Protein AF-A0A925U366-F1 (afdb_monomer_lite)

Sequence (102 aa):
LSAHTVLGKKAGISAEGMAEAREGRSADARTQAAINFALSLVENRGHVSDADFAAIRAAGFDDEDIVEIVAHVALNLFTNYLNVSLEVPVDFPSVKPLRAAA

Foldseek 3Di:
DQVCLVVCVVVVQDPVQSVQVLVLHDPDPLSSLLSVLLVQCVVVVNPHDPVSVVSNVVSPDDPVNVVVSVVVSVVCVVVVCVCVVVVPDDPGPDDDDPDDDD

Radius of gyration: 14.7 Å; chains: 1; bounding box: 35×31×32 Å

Structure (mmCIF, N/CA/C/O backbone):
data_AF-A0A925U366-F1
#
_entry.id   AF-A0A925U366-F1
#
loop_
_atom_site.group_PDB
_atom_site.id
_atom_site.type_symbol
_atom_site.label_atom_id
_atom_site.label_alt_id
_atom_site.label_comp_id
_atom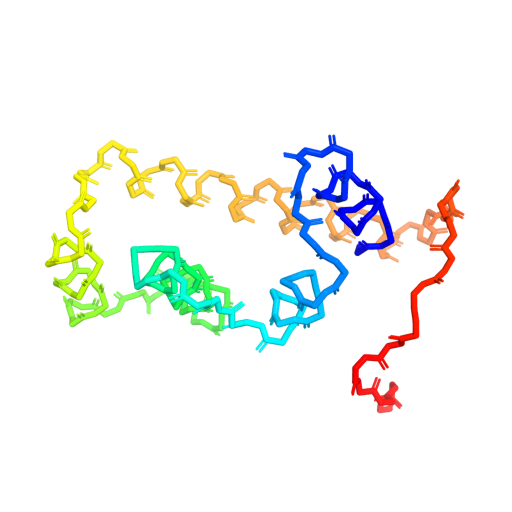_site.label_asym_id
_atom_site.label_entity_id
_atom_site.label_seq_id
_atom_site.pdbx_PDB_ins_code
_atom_site.Cartn_x
_atom_site.Cartn_y
_atom_site.Cartn_z
_atom_site.occupancy
_atom_site.B_iso_or_equiv
_atom_site.auth_seq_id
_atom_site.auth_comp_id
_atom_site.auth_asym_id
_atom_site.auth_atom_id
_atom_site.pdbx_PDB_model_num
ATOM 1 N N . LEU A 1 1 ? 8.415 -1.590 -8.080 1.00 83.75 1 LEU A N 1
ATOM 2 C CA . LEU A 1 1 ? 8.945 -0.741 -6.976 1.00 83.75 1 LEU A CA 1
ATOM 3 C C . LEU A 1 1 ? 9.638 0.543 -7.458 1.00 83.75 1 LEU A C 1
ATOM 5 O O . LEU A 1 1 ? 9.236 1.610 -7.017 1.00 83.75 1 LEU A O 1
ATOM 9 N N . SER A 1 2 ? 10.643 0.482 -8.343 1.00 89.81 2 SER A N 1
ATOM 10 C CA . SER A 1 2 ? 11.399 1.670 -8.801 1.00 89.81 2 SER A CA 1
ATOM 11 C C . SER A 1 2 ? 10.512 2.810 -9.321 1.00 89.81 2 SER A C 1
ATOM 13 O O . SER A 1 2 ? 10.675 3.954 -8.900 1.00 89.81 2 SER A O 1
ATOM 15 N N . ALA A 1 3 ? 9.510 2.483 -10.146 1.00 90.88 3 ALA A N 1
ATOM 16 C CA . ALA A 1 3 ? 8.521 3.443 -10.638 1.00 90.88 3 ALA A CA 1
ATOM 17 C C . ALA A 1 3 ? 7.775 4.158 -9.497 1.00 90.88 3 ALA A C 1
ATOM 19 O O . ALA A 1 3 ? 7.767 5.384 -9.442 1.00 90.88 3 ALA A O 1
ATOM 20 N N . HIS A 1 4 ? 7.222 3.407 -8.538 1.00 91.94 4 HIS A N 1
ATOM 21 C CA . HIS A 1 4 ? 6.485 3.972 -7.402 1.00 91.94 4 HIS A CA 1
ATOM 22 C C . HIS A 1 4 ? 7.358 4.862 -6.508 1.00 91.94 4 HIS A C 1
ATOM 24 O O . HIS A 1 4 ? 6.864 5.862 -6.002 1.00 91.94 4 HIS A O 1
ATOM 30 N N . THR A 1 5 ? 8.659 4.576 -6.370 1.00 90.44 5 THR A N 1
ATOM 31 C CA . THR A 1 5 ? 9.577 5.475 -5.648 1.00 90.44 5 THR A CA 1
ATOM 32 C C . THR A 1 5 ? 9.740 6.820 -6.351 1.00 90.44 5 THR A C 1
ATOM 34 O O . THR A 1 5 ? 9.763 7.860 -5.697 1.00 90.44 5 THR A O 1
ATOM 37 N N . VAL A 1 6 ? 9.853 6.823 -7.680 1.00 90.06 6 VAL A N 1
ATOM 38 C CA . VAL A 1 6 ? 9.953 8.068 -8.457 1.00 90.06 6 VAL A CA 1
ATOM 39 C C . VAL A 1 6 ? 8.628 8.827 -8.438 1.00 90.06 6 VAL A C 1
ATOM 41 O O . VAL A 1 6 ? 8.618 10.038 -8.229 1.00 90.06 6 VAL A O 1
ATOM 44 N N . LEU A 1 7 ? 7.513 8.124 -8.637 1.00 92.44 7 LEU A N 1
ATOM 45 C CA . LEU A 1 7 ? 6.181 8.723 -8.687 1.00 92.44 7 LEU A CA 1
ATOM 46 C C . LEU A 1 7 ? 5.745 9.274 -7.325 1.00 92.44 7 LEU A C 1
ATOM 48 O O . LEU A 1 7 ? 5.238 10.387 -7.273 1.00 92.44 7 LEU A O 1
ATOM 52 N N . GLY A 1 8 ? 6.021 8.567 -6.226 1.00 92.19 8 GLY A N 1
ATOM 53 C CA . GLY A 1 8 ? 5.722 9.049 -4.876 1.00 92.19 8 GLY A CA 1
ATOM 54 C C . GLY A 1 8 ? 6.485 10.329 -4.527 1.00 92.19 8 GLY A C 1
ATOM 55 O O . GLY A 1 8 ? 5.893 11.285 -4.033 1.00 92.19 8 GLY A O 1
ATOM 56 N N . LYS A 1 9 ? 7.771 10.418 -4.900 1.00 91.69 9 LYS A N 1
ATOM 57 C CA . LYS A 1 9 ? 8.541 11.669 -4.770 1.00 91.69 9 LYS A CA 1
ATOM 58 C C . LYS A 1 9 ? 7.945 12.806 -5.597 1.00 91.69 9 LYS A C 1
ATOM 60 O O . LYS A 1 9 ? 7.847 13.927 -5.111 1.00 91.69 9 LYS A O 1
ATOM 65 N N . LYS A 1 10 ? 7.524 12.527 -6.838 1.00 92.88 10 LYS A N 1
ATOM 66 C CA . LYS A 1 10 ? 6.842 13.518 -7.692 1.00 92.88 10 LYS A CA 1
ATOM 67 C C . LYS A 1 10 ? 5.499 13.972 -7.111 1.00 92.88 10 LYS A C 1
ATOM 69 O O . LYS A 1 10 ? 5.119 15.113 -7.338 1.00 92.88 10 LYS A O 1
ATOM 74 N N . ALA A 1 11 ? 4.819 13.112 -6.356 1.00 93.94 11 ALA A N 1
ATOM 75 C CA . ALA A 1 11 ? 3.592 13.434 -5.633 1.00 93.94 11 ALA A CA 1
ATOM 76 C C . ALA A 1 11 ? 3.832 14.204 -4.316 1.00 93.94 11 ALA A C 1
ATOM 78 O O . ALA A 1 11 ? 2.872 14.542 -3.632 1.00 93.94 11 ALA A O 1
ATOM 79 N N . GLY A 1 12 ? 5.088 14.498 -3.958 1.00 94.06 12 GLY A N 1
ATOM 80 C CA . GLY A 1 12 ? 5.440 15.292 -2.776 1.00 94.06 12 GLY A CA 1
ATOM 81 C C . GLY A 1 12 ? 5.819 14.481 -1.536 1.00 94.06 12 GLY A C 1
ATOM 82 O O . GLY A 1 12 ? 6.053 15.072 -0.484 1.00 94.06 12 GLY A O 1
ATOM 83 N N . ILE A 1 13 ? 5.926 13.151 -1.633 1.00 94.38 13 ILE A N 1
ATOM 84 C CA . ILE A 1 13 ? 6.402 12.325 -0.516 1.00 94.38 13 ILE A CA 1
ATOM 85 C C . ILE A 1 13 ? 7.910 12.553 -0.335 1.00 94.38 13 ILE A C 1
ATOM 87 O O . ILE A 1 13 ? 8.685 12.463 -1.295 1.00 94.38 13 ILE A O 1
ATOM 91 N N . SER A 1 14 ? 8.338 12.838 0.899 1.00 94.31 14 SER A N 1
ATOM 92 C CA . SER A 1 14 ? 9.752 13.045 1.229 1.00 94.31 14 SER A CA 1
ATOM 93 C C . SER A 1 14 ? 10.591 11.787 0.978 1.00 94.31 14 SER A C 1
ATOM 95 O O . SER A 1 14 ? 10.077 10.674 0.833 1.00 94.31 14 SER A O 1
ATOM 97 N N . ALA A 1 15 ? 11.916 11.938 0.918 1.00 91.81 15 ALA A N 1
ATOM 98 C CA . ALA A 1 15 ? 12.802 10.789 0.754 1.00 91.81 15 ALA A CA 1
ATOM 99 C C . ALA A 1 15 ? 12.687 9.815 1.938 1.00 91.81 15 ALA A C 1
ATOM 101 O O . ALA A 1 15 ? 12.700 8.601 1.733 1.00 91.81 15 ALA A O 1
ATOM 102 N N . GLU A 1 16 ? 12.521 10.358 3.141 1.00 92.38 16 GLU A N 1
ATOM 103 C CA . GLU A 1 16 ? 12.324 9.638 4.395 1.00 92.38 16 GLU A CA 1
ATOM 104 C C . GLU A 1 16 ? 10.978 8.910 4.387 1.00 92.38 16 GLU A C 1
ATOM 106 O O . GLU A 1 16 ? 10.945 7.700 4.588 1.00 92.38 16 GLU A O 1
ATOM 111 N N . GLY A 1 17 ? 9.889 9.600 4.029 1.00 93.44 17 GLY A N 1
ATOM 112 C CA . GLY A 1 17 ? 8.563 8.988 3.922 1.00 93.44 17 GLY A CA 1
ATOM 113 C C . GLY A 1 17 ? 8.520 7.885 2.864 1.00 93.44 17 GLY A C 1
ATOM 114 O O . GLY A 1 17 ? 7.920 6.836 3.075 1.00 93.44 17 GLY A O 1
ATOM 115 N N . MET A 1 18 ? 9.236 8.051 1.747 1.00 92.75 18 MET A N 1
ATOM 116 C CA . MET A 1 18 ? 9.396 6.977 0.767 1.00 92.75 18 MET A CA 1
ATOM 117 C C . MET A 1 18 ? 10.190 5.790 1.317 1.00 92.75 18 MET A C 1
ATOM 119 O O . MET A 1 18 ? 9.907 4.655 0.940 1.00 92.75 18 MET A O 1
ATOM 123 N N . ALA A 1 19 ? 11.203 6.017 2.155 1.00 91.06 19 ALA A N 1
ATOM 124 C CA . ALA A 1 19 ? 11.956 4.933 2.782 1.00 91.06 19 A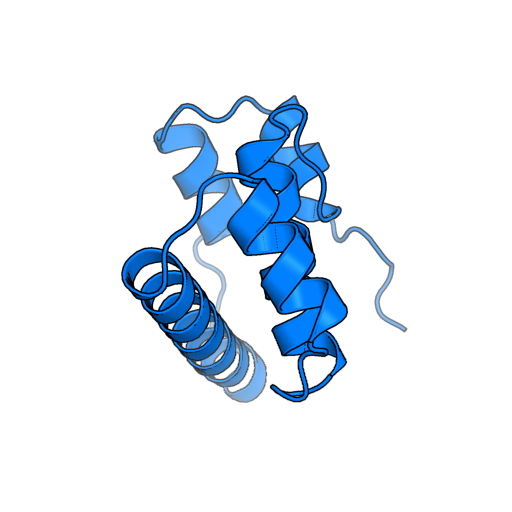LA A CA 1
ATOM 125 C C . ALA A 1 19 ? 11.077 4.155 3.772 1.00 91.06 19 ALA A C 1
ATOM 127 O O . ALA A 1 19 ? 11.036 2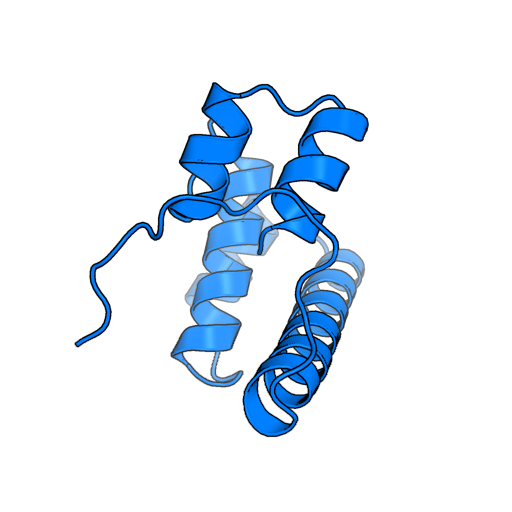.929 3.705 1.00 91.06 19 ALA A O 1
ATOM 128 N N . GLU A 1 20 ? 10.308 4.861 4.602 1.00 94.06 20 GLU A N 1
ATOM 129 C CA . GLU A 1 20 ? 9.336 4.268 5.524 1.00 94.06 20 GLU A CA 1
ATOM 130 C C . GLU A 1 20 ? 8.252 3.480 4.784 1.00 94.06 20 GLU A C 1
ATOM 132 O O . GLU A 1 20 ? 8.026 2.312 5.102 1.00 94.06 20 GLU A O 1
ATOM 137 N N . ALA A 1 21 ? 7.656 4.054 3.734 1.00 93.25 21 ALA A N 1
ATOM 138 C CA . ALA A 1 21 ? 6.591 3.412 2.963 1.00 93.25 21 ALA A CA 1
ATOM 139 C C . ALA A 1 21 ? 7.047 2.093 2.327 1.00 93.25 21 ALA A C 1
ATOM 141 O O . ALA A 1 21 ? 6.289 1.126 2.261 1.00 93.25 21 ALA A O 1
ATOM 142 N N . ARG A 1 22 ? 8.311 2.017 1.893 1.00 91.25 22 ARG A N 1
ATOM 143 C CA . ARG A 1 22 ? 8.887 0.775 1.358 1.00 91.25 22 ARG A CA 1
ATOM 144 C C . ARG A 1 22 ? 8.959 -0.326 2.410 1.00 91.25 22 ARG A C 1
ATOM 146 O O . ARG A 1 22 ? 8.885 -1.496 2.049 1.00 91.25 22 ARG A O 1
ATOM 153 N N . GLU A 1 23 ? 9.109 0.042 3.675 1.00 92.31 23 GLU A N 1
ATOM 154 C CA . GLU A 1 23 ? 9.119 -0.872 4.816 1.00 92.31 23 GLU A CA 1
ATOM 155 C C . GLU A 1 23 ? 7.724 -1.068 5.433 1.00 92.31 23 GLU A C 1
ATOM 157 O O . GLU A 1 23 ? 7.613 -1.649 6.511 1.00 92.31 23 GLU A O 1
ATOM 162 N N . GLY A 1 24 ? 6.665 -0.593 4.769 1.00 94.69 24 GLY A N 1
ATOM 163 C CA . GLY A 1 24 ? 5.294 -0.700 5.264 1.00 94.69 24 GLY A CA 1
ATOM 164 C C . GLY A 1 24 ? 4.986 0.259 6.416 1.00 94.69 24 GLY A C 1
ATOM 165 O O . GLY A 1 24 ? 4.153 -0.057 7.265 1.00 94.69 24 GLY A O 1
ATOM 166 N N . ARG A 1 25 ? 5.660 1.414 6.477 1.00 96.44 25 ARG A N 1
ATOM 167 C CA . ARG A 1 25 ? 5.478 2.414 7.537 1.00 96.44 25 ARG A CA 1
ATOM 168 C C . ARG A 1 25 ? 5.080 3.795 7.016 1.00 96.44 25 ARG A C 1
ATOM 170 O O . ARG A 1 25 ? 5.453 4.181 5.913 1.00 96.44 25 ARG A O 1
ATOM 177 N N . SER A 1 26 ? 4.353 4.545 7.836 1.00 96.44 26 SER A N 1
ATOM 178 C CA . SER A 1 26 ? 4.026 5.958 7.652 1.00 96.44 26 SER A CA 1
ATOM 179 C C . SER A 1 26 ? 3.905 6.652 9.009 1.00 96.44 26 SER A C 1
ATOM 181 O O . SER A 1 26 ? 3.367 6.082 9.958 1.00 96.44 26 SER A O 1
ATOM 183 N N . ALA A 1 27 ? 4.363 7.902 9.091 1.00 94.56 27 ALA A N 1
ATOM 184 C CA . ALA A 1 27 ? 4.149 8.754 10.261 1.00 94.56 27 ALA A CA 1
ATOM 185 C C . ALA A 1 27 ? 2.684 9.212 10.418 1.00 94.56 27 ALA A C 1
ATOM 187 O O . ALA A 1 27 ? 2.270 9.582 11.517 1.00 94.56 27 ALA A O 1
ATOM 188 N N . ASP A 1 28 ? 1.895 9.191 9.338 1.00 95.81 28 ASP A N 1
ATOM 189 C CA . ASP A 1 28 ? 0.463 9.489 9.383 1.00 95.81 28 ASP A CA 1
ATOM 190 C C . ASP A 1 28 ? -0.338 8.241 9.777 1.00 95.81 28 ASP A C 1
ATOM 192 O O . ASP A 1 28 ? -0.299 7.217 9.091 1.00 95.81 28 ASP A O 1
ATOM 196 N N . ALA A 1 29 ? -1.098 8.334 10.870 1.00 97.19 29 ALA A N 1
ATOM 197 C CA . ALA A 1 29 ? -1.819 7.199 11.443 1.00 97.19 29 ALA A CA 1
ATOM 198 C C . ALA A 1 29 ? -2.899 6.638 10.503 1.00 97.19 29 ALA A C 1
ATOM 200 O O . ALA A 1 29 ? -3.071 5.420 10.427 1.00 97.19 29 ALA A O 1
ATOM 201 N N . ARG A 1 30 ? -3.596 7.506 9.752 1.00 97.44 30 ARG A N 1
ATOM 202 C CA . ARG A 1 30 ? -4.611 7.080 8.775 1.00 97.44 30 ARG A CA 1
ATOM 203 C C . ARG A 1 30 ? -3.953 6.308 7.629 1.00 97.44 30 ARG A C 1
ATOM 205 O O . ARG A 1 30 ? -4.386 5.212 7.286 1.00 97.44 30 ARG A O 1
ATOM 212 N N . THR A 1 31 ? -2.847 6.821 7.101 1.00 97.31 31 THR A N 1
ATOM 213 C CA . THR A 1 31 ? -2.044 6.147 6.073 1.00 97.31 31 THR A CA 1
ATOM 214 C C . THR A 1 31 ? -1.477 4.822 6.583 1.00 97.31 31 THR A C 1
ATOM 216 O O . THR A 1 31 ? -1.527 3.825 5.866 1.00 97.31 31 THR A O 1
ATOM 219 N N . GLN A 1 32 ? -0.975 4.764 7.822 1.00 98.31 32 GLN A N 1
ATOM 220 C CA . GLN A 1 32 ? -0.478 3.519 8.414 1.00 98.31 32 GLN A CA 1
ATOM 221 C C . GLN A 1 32 ? -1.578 2.454 8.508 1.00 98.31 32 GLN A C 1
ATOM 223 O O . GLN A 1 32 ? -1.309 1.285 8.238 1.00 98.31 32 GLN A O 1
ATOM 228 N N . ALA A 1 33 ? -2.813 2.836 8.846 1.00 98.38 33 ALA A N 1
ATOM 229 C CA . ALA A 1 33 ? -3.938 1.905 8.879 1.00 98.38 33 ALA A CA 1
ATOM 230 C C . ALA A 1 33 ? -4.242 1.317 7.488 1.00 98.38 33 ALA A C 1
ATOM 232 O O . ALA A 1 33 ? -4.399 0.102 7.364 1.00 98.38 33 ALA A O 1
ATOM 233 N N . ALA A 1 34 ? -4.233 2.145 6.437 1.00 98.38 34 ALA A N 1
ATOM 234 C CA . ALA A 1 34 ? -4.378 1.671 5.058 1.00 98.38 34 ALA A CA 1
ATOM 235 C C . ALA A 1 34 ? -3.232 0.738 4.636 1.00 98.38 34 ALA A C 1
ATOM 237 O O . ALA A 1 34 ? -3.476 -0.295 4.014 1.00 98.38 34 ALA A O 1
ATOM 238 N N . ILE A 1 35 ? -1.987 1.060 5.012 1.00 97.81 35 ILE A N 1
ATOM 239 C CA . ILE A 1 35 ? -0.827 0.197 4.753 1.00 97.81 35 ILE A CA 1
ATOM 240 C C . ILE A 1 35 ? -0.995 -1.157 5.453 1.00 97.81 35 ILE A C 1
ATOM 242 O O . ILE A 1 35 ? -0.818 -2.189 4.811 1.00 97.81 35 ILE A O 1
ATOM 246 N N . ASN A 1 36 ? -1.374 -1.176 6.734 1.00 98.25 36 ASN A N 1
ATOM 247 C CA . ASN A 1 36 ? -1.569 -2.417 7.491 1.00 98.25 36 ASN A CA 1
ATOM 248 C C . ASN A 1 36 ? -2.649 -3.302 6.860 1.00 98.25 36 ASN A C 1
ATOM 250 O O . ASN A 1 36 ? -2.453 -4.505 6.701 1.00 98.25 36 ASN A O 1
ATOM 254 N N . PHE A 1 37 ? -3.766 -2.701 6.451 1.00 98.56 37 PHE A N 1
ATOM 255 C CA . PHE A 1 37 ? -4.843 -3.420 5.782 1.00 98.56 37 PHE A CA 1
ATOM 256 C C . PHE A 1 37 ? -4.402 -3.983 4.422 1.00 98.56 37 PHE A C 1
ATOM 258 O O . PHE A 1 37 ? -4.641 -5.154 4.129 1.00 98.56 37 PHE A O 1
ATOM 265 N N . ALA A 1 38 ? -3.691 -3.190 3.613 1.00 98.25 38 ALA A N 1
ATOM 266 C CA . ALA A 1 38 ? -3.130 -3.640 2.341 1.00 98.25 38 ALA A CA 1
ATOM 267 C C . ALA A 1 38 ? -2.105 -4.776 2.516 1.00 98.25 38 ALA A C 1
ATOM 269 O O . ALA A 1 38 ? -2.088 -5.715 1.719 1.00 98.25 38 ALA A O 1
ATOM 270 N N . LEU A 1 39 ? -1.276 -4.728 3.565 1.00 97.12 39 LEU A N 1
ATOM 271 C CA . LEU A 1 39 ? -0.354 -5.813 3.908 1.00 97.12 39 LEU A CA 1
ATOM 272 C C . LEU A 1 39 ? -1.116 -7.083 4.308 1.00 97.12 39 LEU A C 1
ATOM 274 O O . LEU A 1 39 ? -0.835 -8.135 3.738 1.00 97.12 39 LEU A O 1
ATOM 278 N N . SER A 1 40 ? -2.128 -6.982 5.180 1.00 97.75 40 SER A N 1
ATOM 279 C CA . SER A 1 40 ? -2.974 -8.125 5.571 1.00 97.75 40 SER A CA 1
ATOM 280 C C . SER A 1 40 ? -3.650 -8.770 4.355 1.00 97.75 40 SER A C 1
ATOM 282 O O . SER A 1 40 ? -3.612 -9.992 4.202 1.00 97.75 40 SER A O 1
ATOM 284 N N . LEU A 1 41 ? -4.181 -7.968 3.421 1.00 97.69 41 LEU A N 1
ATOM 285 C CA . LEU A 1 41 ? -4.737 -8.457 2.154 1.00 97.69 41 LEU A CA 1
ATOM 286 C C . LEU A 1 41 ? -3.730 -9.302 1.363 1.00 97.69 41 LEU A C 1
ATOM 288 O O . LEU A 1 41 ? -4.077 -10.380 0.876 1.00 97.69 41 LEU A O 1
ATOM 292 N N . VAL A 1 42 ? -2.497 -8.816 1.208 1.00 97.00 42 VAL A N 1
ATOM 293 C CA . VAL A 1 42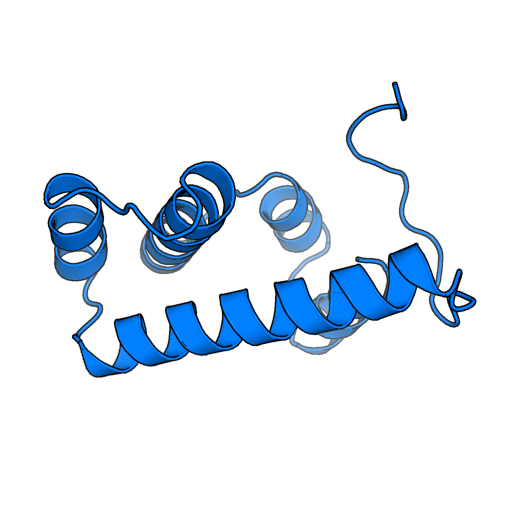 ? -1.462 -9.495 0.415 1.00 97.00 42 VAL A CA 1
ATOM 294 C C . VAL A 1 42 ? -0.961 -10.754 1.121 1.00 97.00 42 VAL A C 1
ATOM 296 O O . VAL A 1 42 ? -0.906 -11.818 0.502 1.00 97.00 42 VAL A O 1
ATOM 299 N N . GLU A 1 43 ? -0.622 -10.655 2.406 1.00 96.44 43 GLU A N 1
ATOM 300 C CA . GLU A 1 43 ? -0.065 -11.754 3.204 1.00 96.44 43 GLU A CA 1
ATOM 301 C C . GLU A 1 43 ? -1.065 -12.903 3.356 1.00 96.44 43 GLU A C 1
ATOM 303 O O . GLU A 1 43 ? -0.709 -14.070 3.177 1.00 96.44 43 GLU A O 1
ATOM 308 N N . ASN A 1 44 ? -2.339 -12.570 3.580 1.00 97.25 44 ASN A N 1
ATOM 309 C CA . ASN A 1 44 ? -3.408 -13.541 3.802 1.00 97.25 44 ASN A CA 1
ATOM 310 C C . ASN A 1 44 ? -4.207 -13.867 2.530 1.00 97.25 44 ASN A C 1
ATOM 312 O O . ASN A 1 44 ? -5.221 -14.569 2.584 1.00 97.25 44 ASN A O 1
ATOM 316 N N . ARG A 1 45 ? -3.762 -13.382 1.362 1.00 95.88 45 ARG A N 1
ATOM 317 C CA . ARG A 1 45 ? -4.398 -13.628 0.053 1.00 95.88 45 ARG A CA 1
ATOM 318 C C . ARG A 1 45 ? -5.900 -13.318 0.060 1.00 95.88 45 ARG A C 1
ATOM 320 O O . ARG A 1 45 ? -6.709 -14.124 -0.393 1.00 95.88 45 ARG A O 1
ATOM 327 N N . GLY A 1 46 ? -6.264 -12.171 0.622 1.00 95.44 46 GLY A N 1
ATOM 328 C CA . GLY A 1 46 ? -7.645 -11.703 0.726 1.00 95.44 46 GLY A CA 1
ATOM 329 C C . GLY A 1 46 ? -8.417 -12.186 1.957 1.00 95.44 46 GLY A C 1
ATOM 330 O O . GLY A 1 46 ? -9.497 -11.663 2.211 1.00 95.44 46 GLY A O 1
ATOM 331 N N . HIS A 1 47 ? -7.885 -13.122 2.753 1.00 96.44 47 HIS A N 1
ATOM 332 C CA . HIS A 1 47 ? -8.522 -13.576 3.998 1.00 96.44 47 HIS A CA 1
ATOM 333 C C . HIS A 1 47 ? -8.240 -12.593 5.139 1.00 96.44 47 HIS A C 1
ATOM 335 O O . HIS A 1 47 ? -7.455 -12.868 6.044 1.00 96.44 47 HIS A O 1
ATOM 341 N N . VAL A 1 48 ? -8.854 -11.418 5.055 1.00 96.44 48 VAL A N 1
ATOM 342 C CA . VAL A 1 48 ? -8.714 -10.347 6.045 1.00 96.44 48 VAL A CA 1
ATOM 343 C C . VAL A 1 48 ? -9.641 -10.607 7.229 1.00 96.44 48 VAL A C 1
ATOM 345 O O . VAL A 1 48 ? -10.786 -11.021 7.047 1.00 96.44 48 VAL A O 1
ATOM 348 N N . SER A 1 49 ? -9.144 -10.385 8.446 1.00 97.12 49 SER A N 1
ATOM 349 C CA . SER A 1 49 ? -9.909 -10.641 9.667 1.00 97.12 49 SER A CA 1
ATOM 350 C C . SER A 1 49 ? -10.907 -9.520 9.976 1.00 97.12 49 SER A C 1
ATOM 352 O O . SER A 1 49 ? -10.696 -8.363 9.611 1.00 97.12 49 SER A O 1
ATOM 354 N N . ASP A 1 50 ? -11.958 -9.824 10.742 1.00 97.81 50 ASP A N 1
ATOM 355 C CA . ASP A 1 50 ? -12.885 -8.800 11.251 1.00 97.81 50 ASP A CA 1
ATOM 356 C C . ASP A 1 50 ? -12.163 -7.721 12.075 1.00 97.81 50 ASP A C 1
ATOM 358 O O . ASP A 1 50 ? -12.560 -6.556 12.066 1.00 97.81 50 ASP A O 1
ATOM 362 N N . ALA A 1 51 ? -11.076 -8.093 12.761 1.00 97.94 51 ALA A N 1
ATOM 363 C CA . ALA A 1 51 ? -10.248 -7.166 13.524 1.00 97.94 51 ALA A CA 1
ATOM 364 C C . ALA A 1 51 ? -9.524 -6.157 12.617 1.00 97.94 51 ALA A C 1
ATOM 366 O O . ALA A 1 51 ? -9.481 -4.973 12.948 1.00 97.94 51 ALA A O 1
ATOM 367 N N . ASP A 1 52 ? -9.017 -6.590 11.460 1.00 97.50 52 ASP A N 1
ATOM 368 C CA . ASP A 1 52 ? -8.381 -5.702 10.478 1.00 97.50 52 ASP A CA 1
ATOM 369 C C . ASP A 1 52 ? -9.402 -4.733 9.863 1.00 97.50 52 ASP A C 1
ATOM 371 O O . ASP A 1 52 ? -9.139 -3.533 9.748 1.00 97.50 52 ASP A O 1
ATOM 375 N N . PHE A 1 53 ? -10.599 -5.229 9.526 1.00 98.12 53 PHE A N 1
ATOM 376 C CA . PHE A 1 53 ? -11.699 -4.387 9.051 1.00 98.12 53 PHE A CA 1
ATOM 377 C C . PHE A 1 53 ? -12.157 -3.380 10.113 1.00 98.12 53 PHE A C 1
ATOM 379 O O . PHE A 1 53 ? -12.433 -2.223 9.798 1.00 98.12 53 PHE A O 1
ATOM 386 N N . ALA A 1 54 ? -12.237 -3.790 11.379 1.00 98.25 54 ALA A N 1
ATOM 387 C CA . ALA A 1 54 ? -12.561 -2.882 12.473 1.00 98.25 54 ALA A CA 1
ATOM 388 C C . ALA A 1 54 ? -11.469 -1.817 12.663 1.00 98.25 54 ALA A C 1
ATOM 390 O O . ALA A 1 54 ? -11.787 -0.642 12.847 1.00 98.25 54 ALA A O 1
ATOM 391 N N . ALA A 1 55 ? -10.193 -2.205 12.573 1.00 98.19 55 ALA A N 1
ATOM 392 C CA . ALA A 1 55 ? -9.061 -1.300 12.734 1.00 98.19 55 ALA A CA 1
ATOM 393 C C . ALA A 1 55 ? -9.010 -0.225 11.638 1.00 98.19 55 ALA A C 1
ATOM 395 O O . ALA A 1 55 ? -8.830 0.952 11.955 1.00 98.19 55 ALA A O 1
ATOM 396 N N . ILE A 1 56 ? -9.211 -0.594 10.366 1.00 98.38 56 ILE A N 1
ATOM 397 C CA . ILE A 1 56 ? -9.204 0.395 9.280 1.00 98.38 56 ILE A CA 1
ATOM 398 C C . ILE A 1 56 ? -10.420 1.330 9.357 1.00 98.38 56 ILE A C 1
ATOM 400 O O . ILE A 1 56 ? -10.268 2.541 9.205 1.00 98.38 56 ILE A O 1
ATOM 404 N N . ARG A 1 57 ? -11.608 0.823 9.716 1.00 98.56 57 ARG A N 1
ATOM 405 C CA . ARG A 1 57 ? -12.791 1.676 9.930 1.00 98.56 57 ARG A CA 1
ATOM 406 C C . ARG A 1 57 ? -12.605 2.648 11.093 1.00 98.56 57 ARG A C 1
ATOM 408 O O . ARG A 1 57 ? -12.980 3.812 10.987 1.00 98.56 57 ARG A O 1
ATOM 415 N N . ALA A 1 58 ? -11.963 2.213 12.178 1.00 98.38 58 ALA A N 1
ATOM 416 C CA . ALA A 1 58 ? -11.626 3.085 13.304 1.00 98.38 58 ALA A CA 1
ATOM 417 C C . ALA A 1 58 ? -10.647 4.213 12.921 1.00 98.38 58 ALA A C 1
ATOM 419 O O . ALA A 1 58 ? -10.637 5.257 13.571 1.00 98.38 58 ALA A O 1
ATOM 420 N N . ALA A 1 59 ? -9.864 4.037 11.851 1.00 98.31 59 ALA A N 1
ATOM 421 C CA . ALA A 1 59 ? -9.010 5.075 11.277 1.00 98.31 59 ALA A CA 1
ATOM 422 C C . ALA A 1 59 ? -9.754 6.039 10.324 1.00 98.31 59 ALA A C 1
ATOM 424 O O . ALA A 1 59 ? -9.128 6.920 9.733 1.00 98.31 59 ALA A O 1
ATOM 425 N N . GLY A 1 60 ? -11.078 5.904 10.188 1.00 98.31 60 GLY A N 1
ATOM 426 C CA . GLY A 1 60 ? -11.917 6.800 9.389 1.00 98.31 60 GLY A CA 1
ATOM 427 C C . GLY A 1 60 ? -11.944 6.463 7.898 1.00 98.31 60 GLY A C 1
ATOM 428 O O . GLY A 1 60 ? -11.999 7.376 7.077 1.00 98.31 60 GLY A O 1
ATOM 429 N N . PHE A 1 61 ? -11.841 5.179 7.554 1.00 98.69 61 PHE A N 1
ATOM 430 C CA . PHE A 1 61 ? -12.124 4.674 6.211 1.00 98.69 61 PHE A CA 1
ATOM 431 C C . PHE A 1 61 ? -13.535 4.096 6.177 1.00 98.69 61 PHE A C 1
ATOM 433 O O . PHE A 1 61 ? -13.916 3.345 7.082 1.00 98.69 61 PHE A O 1
ATOM 440 N N . ASP A 1 62 ? -14.301 4.441 5.151 1.00 98.62 62 ASP A N 1
ATOM 441 C CA . ASP A 1 62 ? -15.593 3.815 4.892 1.00 98.62 62 ASP A CA 1
ATOM 442 C C . ASP A 1 62 ? -15.457 2.608 3.949 1.00 98.62 62 ASP A C 1
ATOM 444 O O . ASP A 1 62 ? -14.356 2.190 3.577 1.00 98.62 62 ASP A O 1
ATOM 448 N N . ASP A 1 63 ? -16.586 1.988 3.609 1.00 98.31 63 ASP A N 1
ATOM 449 C CA . ASP A 1 63 ? -16.579 0.815 2.739 1.00 98.31 63 ASP A CA 1
ATOM 450 C C . ASP A 1 63 ? -16.162 1.161 1.292 1.00 98.31 63 ASP A C 1
ATOM 452 O O . ASP A 1 63 ? -15.604 0.298 0.613 1.00 98.31 63 ASP A O 1
ATOM 456 N N . GLU A 1 64 ? -16.368 2.400 0.824 1.00 98.62 64 GLU A N 1
ATOM 457 C CA . GLU A 1 64 ? -15.935 2.844 -0.509 1.00 98.62 64 GLU A CA 1
ATOM 458 C C . GLU A 1 64 ? -14.409 2.953 -0.563 1.00 98.62 64 GLU A C 1
ATOM 460 O O . GLU A 1 64 ? -13.781 2.374 -1.456 1.00 98.62 64 GLU A O 1
ATOM 465 N N . ASP A 1 65 ? -13.802 3.583 0.448 1.00 98.56 65 ASP A N 1
ATOM 466 C CA . ASP A 1 65 ? -12.349 3.652 0.563 1.00 98.56 65 ASP A CA 1
ATOM 467 C C . ASP A 1 65 ? -11.722 2.244 0.655 1.00 98.56 65 ASP A C 1
ATOM 469 O O . ASP A 1 65 ? -10.680 1.959 0.056 1.00 98.56 65 ASP A O 1
ATOM 473 N N . ILE A 1 66 ? -12.342 1.332 1.415 1.00 98.50 66 ILE A N 1
ATOM 474 C CA . ILE A 1 66 ? -11.856 -0.049 1.569 1.00 98.50 66 ILE A CA 1
ATOM 475 C C . ILE A 1 66 ? -11.877 -0.782 0.222 1.00 98.50 66 ILE A C 1
ATOM 477 O O . ILE A 1 66 ? -10.911 -1.472 -0.121 1.00 98.50 66 ILE A O 1
ATOM 481 N N . VAL A 1 67 ? -12.952 -0.633 -0.557 1.00 98.44 67 VAL A N 1
ATOM 482 C CA . VAL A 1 67 ? -13.052 -1.209 -1.907 1.00 98.44 67 VAL A CA 1
ATOM 483 C C . VAL A 1 67 ? -11.975 -0.631 -2.826 1.00 98.44 67 VAL A C 1
ATOM 485 O O . VAL A 1 67 ? -11.344 -1.390 -3.569 1.00 98.44 67 VAL A O 1
ATOM 488 N N . GLU A 1 68 ? -11.705 0.673 -2.747 1.00 98.62 68 GLU A N 1
ATOM 489 C CA . GLU A 1 68 ? -10.628 1.316 -3.503 1.00 98.62 68 GLU A CA 1
ATOM 490 C C . GLU A 1 68 ? -9.250 0.732 -3.144 1.00 98.62 68 GLU A C 1
ATOM 492 O O . GLU A 1 68 ? -8.471 0.376 -4.036 1.00 9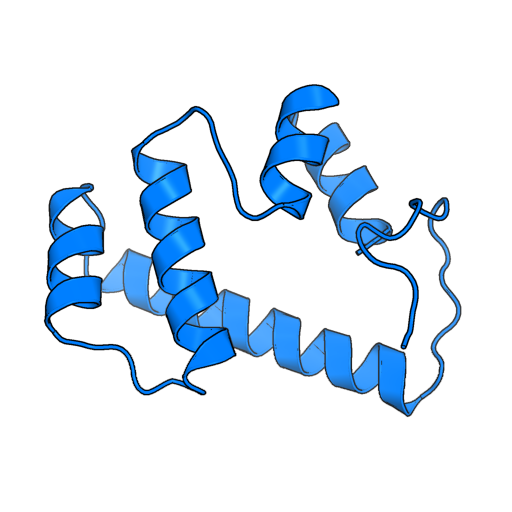8.62 68 GLU A O 1
ATOM 497 N N . ILE A 1 69 ? -8.962 0.522 -1.854 1.00 98.38 69 ILE A N 1
ATOM 498 C CA . ILE A 1 69 ? -7.713 -0.118 -1.410 1.00 98.38 69 ILE A CA 1
ATOM 499 C C . ILE A 1 69 ? -7.593 -1.537 -1.979 1.00 98.38 69 ILE A C 1
ATOM 501 O O . ILE A 1 69 ? -6.541 -1.897 -2.516 1.00 98.38 69 ILE A O 1
ATOM 505 N N . VAL A 1 70 ? -8.659 -2.343 -1.913 1.00 98.44 70 VAL A N 1
ATOM 506 C CA . VAL A 1 70 ? -8.670 -3.706 -2.476 1.00 98.44 70 VAL A CA 1
ATOM 507 C C . VAL A 1 70 ? -8.393 -3.677 -3.982 1.00 98.44 70 VAL A C 1
ATOM 509 O O . VAL A 1 70 ? -7.571 -4.459 -4.471 1.00 98.44 70 VAL A O 1
ATOM 512 N N . ALA A 1 71 ? -9.023 -2.759 -4.718 1.00 98.56 71 ALA A N 1
ATOM 513 C CA . ALA A 1 71 ? -8.814 -2.603 -6.154 1.00 98.56 71 ALA A CA 1
ATOM 514 C C . ALA A 1 71 ? -7.358 -2.232 -6.483 1.00 98.56 71 ALA A C 1
ATOM 516 O O . ALA A 1 71 ? -6.751 -2.828 -7.379 1.00 98.56 71 ALA A O 1
ATOM 517 N N . HIS A 1 72 ? -6.760 -1.309 -5.727 1.00 97.94 72 HIS A N 1
ATOM 518 C CA . HIS A 1 72 ? -5.356 -0.937 -5.895 1.00 97.94 72 HIS A CA 1
ATOM 519 C C . HIS A 1 72 ? -4.395 -2.080 -5.573 1.00 97.94 72 HIS A C 1
ATOM 521 O O . HIS A 1 72 ? -3.423 -2.280 -6.308 1.00 97.94 72 HIS A O 1
ATOM 527 N N . VAL A 1 73 ? -4.665 -2.863 -4.525 1.00 97.81 73 VAL A N 1
ATOM 528 C CA . VAL A 1 73 ? -3.875 -4.059 -4.205 1.00 97.81 73 VAL A CA 1
ATOM 529 C C . VAL A 1 73 ? -3.956 -5.071 -5.348 1.00 97.81 73 VAL A C 1
ATOM 531 O O . VAL A 1 73 ? -2.918 -5.551 -5.804 1.00 97.81 73 VAL A O 1
ATOM 534 N N . ALA A 1 74 ? -5.154 -5.348 -5.870 1.00 98.06 74 ALA A N 1
ATOM 535 C CA . ALA A 1 74 ? -5.343 -6.269 -6.989 1.00 98.06 74 ALA A CA 1
ATOM 536 C C . ALA A 1 74 ? -4.601 -5.805 -8.256 1.00 98.06 74 ALA A C 1
ATOM 538 O O . ALA A 1 74 ? -3.875 -6.590 -8.871 1.00 98.06 74 ALA A O 1
ATOM 539 N N . LEU A 1 75 ? -4.715 -4.521 -8.613 1.00 97.81 75 LEU A N 1
ATOM 540 C CA . LEU A 1 75 ? -4.000 -3.926 -9.747 1.00 97.81 75 LEU A CA 1
ATOM 541 C C . LEU A 1 75 ? -2.476 -4.020 -9.576 1.00 97.81 75 LEU A C 1
ATOM 543 O O . LEU A 1 75 ? -1.752 -4.351 -10.520 1.00 97.81 75 LEU A O 1
ATOM 547 N N . ASN A 1 76 ? -1.977 -3.744 -8.372 1.00 96.12 76 ASN A N 1
ATOM 548 C CA . ASN A 1 76 ? -0.552 -3.823 -8.075 1.00 96.12 76 ASN A CA 1
ATOM 549 C C . ASN A 1 76 ? -0.045 -5.271 -8.160 1.00 96.12 76 ASN A C 1
ATOM 551 O O . ASN A 1 76 ? 0.983 -5.522 -8.780 1.00 96.12 76 ASN A O 1
ATOM 555 N N . LEU A 1 77 ? -0.785 -6.247 -7.623 1.00 96.38 77 LEU A N 1
ATOM 556 C CA . LEU A 1 77 ? -0.428 -7.665 -7.741 1.00 96.38 77 LEU A CA 1
ATOM 557 C C . LEU A 1 77 ? -0.412 -8.126 -9.201 1.00 96.38 77 LEU A C 1
ATOM 559 O O . LEU A 1 77 ? 0.560 -8.746 -9.630 1.00 96.38 77 LEU A O 1
ATOM 563 N N . PHE A 1 78 ? -1.440 -7.773 -9.976 1.00 97.19 78 PHE A N 1
ATOM 564 C CA . PHE A 1 78 ? -1.522 -8.099 -11.398 1.00 97.19 78 PHE A CA 1
ATOM 565 C C . PHE A 1 78 ? -0.316 -7.561 -12.179 1.00 97.19 78 PHE A C 1
ATOM 567 O O . PHE A 1 78 ? 0.375 -8.311 -12.870 1.00 97.19 78 PHE A O 1
ATOM 574 N N . THR A 1 79 ? -0.018 -6.269 -12.030 1.00 95.81 79 THR A N 1
ATOM 575 C CA . THR A 1 79 ? 1.110 -5.641 -12.733 1.00 95.81 79 THR A CA 1
ATOM 576 C C . THR A 1 79 ? 2.460 -6.149 -12.229 1.00 95.81 79 THR A C 1
ATOM 578 O O . THR A 1 79 ? 3.372 -6.345 -13.030 1.00 95.81 79 THR A O 1
ATOM 581 N N . ASN A 1 80 ? 2.606 -6.428 -10.930 1.00 94.38 80 ASN A N 1
ATOM 582 C CA . ASN A 1 80 ? 3.814 -7.036 -10.376 1.00 94.38 80 ASN A CA 1
ATOM 583 C C . ASN A 1 80 ? 4.058 -8.432 -10.965 1.00 94.38 80 ASN A C 1
ATOM 585 O O . ASN A 1 80 ? 5.173 -8.731 -11.384 1.00 94.38 80 ASN A O 1
ATOM 589 N N . TYR A 1 81 ? 3.021 -9.265 -11.058 1.00 95.75 81 TYR A N 1
ATOM 590 C CA . TYR A 1 81 ? 3.138 -10.605 -11.632 1.00 95.75 81 TYR A CA 1
ATOM 591 C C . TYR A 1 81 ? 3.481 -10.567 -13.114 1.00 95.75 81 TYR A C 1
ATOM 593 O O . TYR A 1 81 ? 4.350 -11.328 -13.530 1.00 95.75 81 TYR A O 1
ATOM 601 N N . LEU A 1 82 ? 2.878 -9.668 -13.894 1.00 96.75 82 LEU A N 1
ATOM 602 C CA . LEU A 1 82 ? 3.265 -9.479 -15.293 1.00 96.75 82 LEU A CA 1
ATOM 603 C C . LEU A 1 82 ? 4.733 -9.067 -15.422 1.00 96.75 82 LEU A C 1
ATOM 605 O O . LEU A 1 82 ? 5.480 -9.700 -16.163 1.00 96.75 82 LEU A O 1
ATOM 609 N N . ASN A 1 83 ? 5.156 -8.047 -14.672 1.00 93.81 83 ASN A N 1
ATOM 610 C CA . ASN A 1 83 ? 6.520 -7.528 -14.759 1.00 93.81 83 ASN A CA 1
ATOM 611 C C . ASN A 1 83 ? 7.567 -8.577 -14.371 1.00 93.81 83 ASN A C 1
ATOM 613 O O . ASN A 1 83 ? 8.580 -8.702 -15.051 1.00 93.81 83 ASN A O 1
ATOM 617 N N . VAL A 1 84 ? 7.322 -9.338 -13.301 1.00 93.12 84 VAL A N 1
ATOM 618 C CA . VAL A 1 84 ? 8.245 -10.387 -12.846 1.00 93.12 84 VAL A CA 1
ATOM 619 C C . VAL A 1 84 ? 8.231 -11.586 -13.793 1.00 93.12 84 VAL A C 1
ATOM 621 O O . VAL A 1 84 ? 9.293 -12.054 -14.182 1.00 93.12 84 VAL A O 1
ATOM 624 N N . SER A 1 85 ? 7.052 -12.073 -14.191 1.00 96.50 85 SER A N 1
ATOM 625 C CA . SER A 1 85 ? 6.936 -13.300 -14.998 1.00 96.50 85 SER A CA 1
ATOM 626 C C . SER A 1 85 ? 7.463 -13.134 -16.421 1.00 96.50 85 SER A C 1
ATOM 628 O O . SER A 1 85 ? 7.888 -14.110 -17.029 1.00 96.50 85 SER A O 1
ATOM 630 N N . LEU A 1 86 ? 7.401 -11.915 -16.961 1.00 97.19 86 LEU A N 1
ATOM 631 C CA . LEU A 1 86 ? 7.874 -11.594 -18.308 1.00 97.19 86 LEU A CA 1
ATOM 632 C C . LEU A 1 86 ? 9.240 -10.896 -18.308 1.00 97.19 86 LEU A C 1
ATOM 634 O O . LEU A 1 86 ? 9.669 -10.441 -19.364 1.00 97.19 86 LEU A O 1
ATOM 638 N N . GLU A 1 87 ? 9.889 -10.777 -17.144 1.00 94.38 87 GLU A N 1
ATOM 639 C CA . GLU A 1 87 ? 11.182 -10.095 -16.977 1.00 94.38 87 GLU A CA 1
ATOM 640 C C . GLU A 1 87 ? 11.208 -8.700 -17.629 1.00 94.38 87 GLU A C 1
ATOM 642 O O . GLU A 1 87 ? 12.164 -8.313 -18.303 1.00 94.38 87 GLU A O 1
ATOM 647 N N . VAL A 1 88 ? 10.127 -7.934 -17.445 1.00 94.19 88 VAL A N 1
ATOM 648 C CA . VAL A 1 88 ? 9.974 -6.614 -18.069 1.00 94.19 88 VAL A CA 1
ATOM 649 C C . VAL A 1 88 ? 11.119 -5.696 -17.610 1.00 94.19 88 VAL A C 1
ATOM 651 O O . VAL A 1 88 ? 11.295 -5.510 -16.399 1.00 94.19 88 VAL A O 1
ATOM 654 N N . PRO A 1 89 ? 11.893 -5.096 -18.539 1.00 92.25 89 PRO A N 1
ATOM 655 C CA . PRO A 1 89 ? 12.977 -4.185 -18.192 1.00 92.25 89 PRO A CA 1
ATOM 656 C C . PRO A 1 89 ? 12.497 -3.000 -17.351 1.00 92.25 89 PRO A C 1
ATOM 658 O O . PRO A 1 89 ? 11.410 -2.459 -17.550 1.00 92.25 89 PRO A O 1
ATOM 661 N N . VAL A 1 90 ? 13.324 -2.576 -16.394 1.00 89.75 90 VAL A N 1
ATOM 662 C CA . VAL A 1 90 ? 12.991 -1.458 -15.506 1.00 89.75 90 VAL A CA 1
ATOM 663 C C . VAL A 1 90 ? 13.531 -0.151 -16.085 1.00 89.75 90 VAL A C 1
ATOM 665 O O . VAL A 1 90 ? 14.721 0.127 -15.982 1.00 89.75 90 VAL A O 1
ATOM 668 N N . ASP A 1 91 ? 12.637 0.701 -16.587 1.00 91.00 91 ASP A N 1
ATOM 669 C CA . ASP A 1 91 ? 12.979 2.017 -17.165 1.00 91.00 91 ASP A CA 1
ATOM 670 C C . ASP A 1 91 ? 13.186 3.133 -16.118 1.00 91.00 91 ASP A C 1
ATOM 672 O O . AS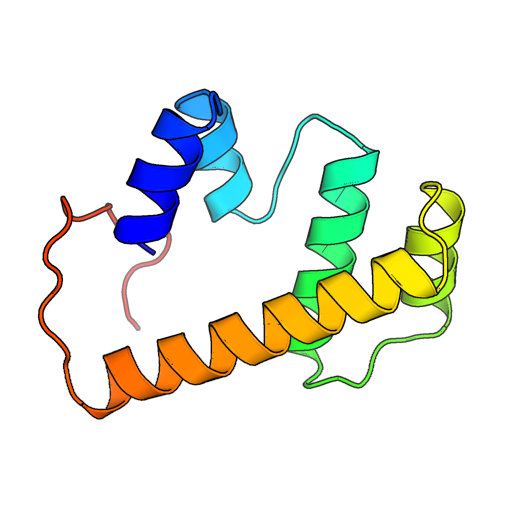P A 1 91 ? 13.305 4.316 -16.439 1.00 91.00 91 ASP A O 1
ATOM 676 N N . PHE A 1 92 ? 13.202 2.775 -14.832 1.00 88.56 92 PHE A N 1
ATOM 677 C CA . PHE A 1 92 ? 13.325 3.706 -13.710 1.00 88.56 92 PHE A CA 1
ATOM 678 C C . PHE A 1 92 ? 14.629 3.478 -12.941 1.00 88.56 92 PHE A C 1
ATOM 680 O O . PHE A 1 92 ? 15.085 2.336 -12.841 1.00 88.56 92 PHE A O 1
ATOM 687 N N . PRO A 1 93 ? 15.195 4.523 -12.301 1.00 90.00 93 PRO A N 1
ATOM 688 C CA . PRO A 1 93 ? 16.352 4.370 -11.431 1.00 90.00 93 PRO A CA 1
ATOM 689 C C . PRO A 1 93 ? 16.150 3.242 -10.417 1.00 90.00 93 PRO A C 1
ATOM 691 O O . PRO A 1 93 ? 15.155 3.212 -9.686 1.00 90.00 93 PRO A O 1
ATOM 694 N N . SER A 1 94 ? 17.099 2.308 -10.388 1.00 86.44 94 SER A N 1
ATOM 695 C CA . SER A 1 94 ? 17.044 1.162 -9.486 1.00 86.44 94 SER A CA 1
ATOM 696 C C . SER A 1 94 ? 17.044 1.611 -8.029 1.00 86.44 94 SER A C 1
ATOM 698 O O . SER A 1 94 ? 17.773 2.522 -7.634 1.00 86.44 94 SER A O 1
ATOM 700 N N . VAL A 1 95 ? 16.240 0.936 -7.213 1.00 86.12 95 VAL A N 1
ATOM 701 C CA . VAL A 1 95 ? 16.207 1.141 -5.765 1.00 86.12 95 VAL A CA 1
ATOM 702 C C . VAL A 1 95 ? 16.848 -0.047 -5.065 1.00 86.12 95 VAL A C 1
ATOM 704 O O . VAL A 1 95 ? 16.562 -1.196 -5.393 1.00 86.12 95 VAL A O 1
ATOM 707 N N . LYS A 1 96 ? 17.710 0.225 -4.081 1.00 85.50 96 LYS A N 1
ATOM 708 C CA . LYS A 1 96 ? 18.382 -0.825 -3.305 1.00 85.50 96 LYS A CA 1
ATOM 709 C C . LYS A 1 96 ? 17.335 -1.697 -2.601 1.00 85.50 96 LYS A C 1
ATOM 711 O O . LYS A 1 96 ? 16.546 -1.119 -1.857 1.00 85.50 96 LYS A O 1
ATOM 716 N N . PRO A 1 97 ? 17.296 -3.024 -2.789 1.00 79.94 97 PRO A N 1
ATOM 717 C CA . PRO A 1 97 ? 16.291 -3.875 -2.156 1.00 79.94 97 PRO A CA 1
ATOM 718 C C . PRO A 1 97 ? 16.401 -3.829 -0.623 1.00 79.94 97 PRO A C 1
ATOM 720 O O . PRO A 1 97 ? 17.487 -3.631 -0.079 1.00 79.94 97 PRO A O 1
ATOM 723 N N . LEU A 1 98 ? 15.265 -3.970 0.071 1.00 77.44 98 LEU A N 1
ATOM 724 C CA . LEU A 1 98 ? 15.209 -3.926 1.543 1.00 77.44 98 LEU A CA 1
ATOM 725 C C . LEU A 1 98 ? 15.715 -5.215 2.195 1.00 77.44 98 LEU A C 1
ATOM 727 O O . LEU A 1 98 ? 16.235 -5.191 3.305 1.00 77.44 98 LEU A O 1
ATOM 731 N N . ARG A 1 99 ? 15.570 -6.340 1.496 1.00 70.56 99 ARG A N 1
ATOM 732 C CA . ARG A 1 99 ? 16.122 -7.639 1.875 1.00 70.56 99 ARG A CA 1
ATOM 733 C C . ARG A 1 99 ? 16.952 -8.157 0.712 1.00 70.56 99 ARG A C 1
ATOM 735 O O . ARG A 1 99 ? 16.604 -7.906 -0.442 1.00 70.56 99 ARG A O 1
ATOM 742 N N . ALA A 1 100 ? 18.047 -8.849 1.009 1.00 53.84 100 ALA A N 1
ATOM 743 C CA . ALA A 1 100 ? 18.739 -9.617 -0.017 1.00 53.84 100 ALA A CA 1
ATOM 744 C C . ALA A 1 100 ? 17.760 -10.653 -0.595 1.00 53.84 100 ALA A C 1
ATOM 746 O O . ALA A 1 100 ? 16.932 -11.187 0.148 1.00 53.84 100 ALA A O 1
ATOM 747 N N . ALA A 1 101 ? 17.822 -10.894 -1.905 1.00 51.31 101 ALA A N 1
ATOM 748 C CA . ALA A 1 101 ? 17.122 -12.033 -2.486 1.00 51.31 101 ALA A CA 1
ATOM 749 C C . ALA A 1 101 ? 17.639 -13.309 -1.798 1.00 51.31 101 ALA A C 1
ATOM 751 O O . ALA A 1 101 ? 18.849 -13.424 -1.582 1.00 51.31 101 ALA A O 1
ATOM 752 N N . ALA A 1 102 ? 16.717 -14.178 -1.381 1.00 38.72 102 ALA A N 1
ATOM 753 C CA . ALA A 1 102 ? 17.044 -15.486 -0.821 1.00 38.72 102 ALA A CA 1
ATOM 754 C C . ALA A 1 102 ? 17.544 -16.431 -1.919 1.00 38.72 102 ALA A C 1
ATOM 756 O O . ALA A 1 102 ? 17.048 -16.297 -3.062 1.00 38.72 102 ALA A O 1
#

pLDDT: mean 93.29, std 9.25, range [38.72, 98.69]

Secondary structure (DSSP, 8-state):
-HHHHHHHHHTT--HHHHHHHHTT--SSHHHHHHHHHHHHHHHTTT---HHHHHHHHHTT--HHHHHHHHHHHHHHHHHHHHHHHTT----S-----SS---